Protein AF-A0A5N7IVK6-F1 (afdb_monomer_lite)

Organism: NCBI:txid238834

pLDDT: mean 86.93, std 10.98, range [56.0, 96.81]

Radius of gyration: 12.82 Å; chains: 1; bounding box: 26×19×38 Å

Structure (mmCIF, N/CA/C/O backbone):
data_AF-A0A5N7IVK6-F1
#
_entry.id   AF-A0A5N7IVK6-F1
#
loop_
_atom_site.group_PDB
_atom_site.id
_atom_site.type_symbol
_atom_site.label_atom_id
_atom_site.label_alt_id
_atom_site.label_comp_id
_atom_site.label_asym_id
_atom_site.label_entity_id
_atom_site.label_seq_id
_atom_site.pdbx_PDB_ins_code
_atom_site.Cartn_x
_atom_site.Cartn_y
_atom_site.Cartn_z
_atom_site.occupancy
_atom_site.B_iso_or_equiv
_atom_site.auth_seq_id
_atom_site.auth_comp_id
_atom_site.auth_asym_id
_atom_site.auth_atom_id
_atom_site.pdbx_PDB_model_num
ATOM 1 N N . GLU A 1 1 ? -0.573 12.630 2.234 1.00 84.75 1 GLU A N 1
ATOM 2 C CA . GLU A 1 1 ? -0.424 11.430 3.093 1.00 84.75 1 GLU A CA 1
ATOM 3 C C . GLU A 1 1 ? -1.671 11.236 3.929 1.00 84.75 1 GLU A C 1
ATOM 5 O O . GLU A 1 1 ? -2.396 12.211 4.108 1.00 84.75 1 GLU A O 1
ATOM 10 N N . ILE A 1 2 ? -1.946 10.016 4.392 1.00 92.12 2 ILE A N 1
ATOM 11 C CA . ILE A 1 2 ? -3.048 9.724 5.319 1.00 92.12 2 ILE A CA 1
ATOM 12 C C . ILE A 1 2 ? -2.595 8.727 6.387 1.00 92.12 2 ILE A C 1
ATOM 14 O O . ILE A 1 2 ? -1.701 7.923 6.127 1.00 92.12 2 ILE A O 1
ATOM 18 N N . GLU A 1 3 ? -3.240 8.775 7.549 1.00 91.62 3 GLU A N 1
ATOM 19 C CA . GLU A 1 3 ? -3.211 7.674 8.513 1.00 91.62 3 GLU A CA 1
ATOM 20 C C . GLU A 1 3 ? -4.097 6.562 7.958 1.00 91.62 3 GLU A C 1
ATOM 22 O O . GLU A 1 3 ? -5.282 6.788 7.718 1.00 91.62 3 GLU A O 1
ATOM 27 N N . ALA A 1 4 ? -3.515 5.408 7.649 1.00 91.50 4 ALA A N 1
ATOM 28 C CA . ALA A 1 4 ? -4.186 4.333 6.913 1.00 91.50 4 ALA A CA 1
ATOM 29 C C . ALA A 1 4 ? -4.114 2.977 7.611 1.00 91.50 4 ALA A C 1
ATOM 31 O O . ALA A 1 4 ? -4.864 2.074 7.233 1.00 91.50 4 ALA A O 1
ATOM 32 N N . LEU A 1 5 ? -3.226 2.812 8.591 1.00 90.75 5 LEU A N 1
ATOM 33 C CA . LEU A 1 5 ?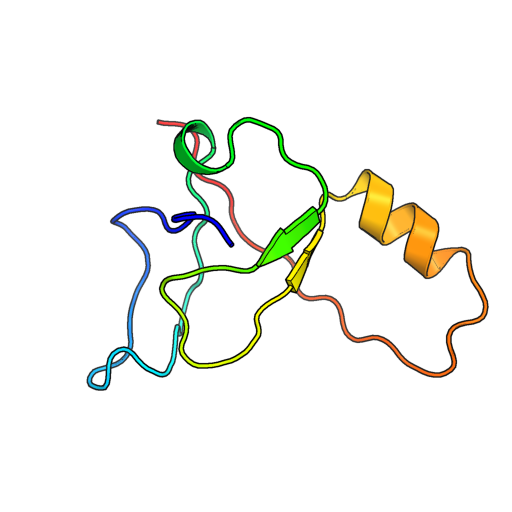 -2.966 1.514 9.199 1.00 90.75 5 LEU A CA 1
ATOM 34 C C . LEU A 1 5 ? -4.100 1.111 10.147 1.00 90.75 5 LEU A C 1
ATOM 36 O O . LEU A 1 5 ? -4.622 1.928 10.909 1.00 90.75 5 LEU A O 1
ATOM 40 N N . SER A 1 6 ? -4.496 -0.158 10.088 1.00 90.38 6 SER A N 1
ATOM 41 C CA . SER A 1 6 ? -5.308 -0.797 11.123 1.00 90.38 6 SER A CA 1
ATOM 42 C C . SER A 1 6 ? -4.479 -0.953 12.395 1.00 90.38 6 SER A C 1
ATOM 44 O O . SER A 1 6 ? -3.256 -1.101 12.338 1.00 90.38 6 SER A O 1
ATOM 46 N N . ASP A 1 7 ? -5.159 -0.976 13.533 1.00 86.31 7 ASP A N 1
ATOM 47 C CA . ASP A 1 7 ? -4.554 -1.174 14.847 1.00 86.31 7 ASP A CA 1
ATOM 48 C C . ASP A 1 7 ? -3.973 -2.599 15.005 1.00 86.31 7 ASP A C 1
ATOM 50 O O . ASP A 1 7 ? -3.157 -2.837 15.889 1.00 86.31 7 ASP A O 1
ATOM 54 N N . LYS A 1 8 ? -4.321 -3.533 14.102 1.00 84.38 8 LYS A N 1
ATOM 55 C CA . LYS A 1 8 ? -3.717 -4.877 13.997 1.00 84.38 8 LYS A CA 1
ATOM 56 C C . LYS A 1 8 ? -2.390 -4.913 13.234 1.00 84.38 8 LYS A C 1
ATOM 58 O O . LYS A 1 8 ? -1.810 -5.980 13.058 1.00 84.38 8 LYS A O 1
ATOM 63 N N . THR A 1 9 ? -1.928 -3.774 12.725 1.00 84.56 9 THR A N 1
ATOM 64 C CA . THR A 1 9 ? -0.670 -3.699 11.977 1.00 84.56 9 THR A CA 1
ATOM 65 C C . THR A 1 9 ? 0.514 -3.974 12.897 1.00 84.56 9 THR A C 1
ATOM 67 O O . THR A 1 9 ? 0.728 -3.265 13.880 1.00 84.56 9 THR A O 1
ATOM 70 N N . GLU A 1 10 ? 1.335 -4.959 12.541 1.00 77.25 10 GLU A N 1
ATOM 71 C CA . GLU A 1 10 ? 2.557 -5.263 13.280 1.00 77.25 10 GLU A CA 1
ATOM 72 C C . GLU A 1 10 ? 3.687 -4.330 12.836 1.00 77.25 10 GLU A C 1
ATOM 74 O O . GLU A 1 10 ? 4.283 -4.468 11.756 1.00 77.25 10 GLU A O 1
ATOM 79 N N . LEU A 1 11 ? 3.991 -3.364 13.698 1.00 70.44 11 LEU A N 1
ATOM 80 C CA . LEU A 1 11 ? 5.167 -2.518 13.570 1.00 70.44 11 LEU A CA 1
ATOM 81 C C . LEU A 1 11 ? 6.368 -3.246 14.183 1.00 70.44 11 LEU A C 1
ATOM 83 O O . LEU A 1 11 ? 6.299 -3.772 15.291 1.00 70.44 11 LEU A O 1
ATOM 87 N N . GLY A 1 12 ? 7.491 -3.266 13.472 1.00 66.75 12 GLY A N 1
ATOM 88 C CA . GLY A 1 12 ? 8.768 -3.690 14.035 1.00 66.75 12 GLY A CA 1
ATOM 89 C C . GLY A 1 12 ? 9.181 -2.793 15.206 1.00 66.75 12 GLY A C 1
ATOM 90 O O . GLY A 1 12 ? 8.697 -1.670 15.332 1.00 66.75 12 GLY A O 1
ATOM 91 N N . LEU A 1 13 ? 10.105 -3.282 16.037 1.00 59.91 13 LEU A N 1
ATOM 92 C CA . LEU A 1 13 ? 10.562 -2.640 17.282 1.00 59.91 13 LEU A CA 1
ATOM 93 C C . LEU A 1 13 ? 10.948 -1.156 17.108 1.00 59.91 13 LEU A C 1
ATOM 95 O O . LEU A 1 13 ? 10.643 -0.332 17.963 1.00 59.91 13 LEU A O 1
ATOM 99 N N . ASP A 1 14 ? 11.527 -0.794 15.961 1.00 63.00 14 ASP A N 1
ATOM 100 C CA . ASP A 1 14 ? 11.907 0.583 15.621 1.00 63.00 14 ASP A CA 1
ATOM 101 C C . ASP A 1 14 ? 10.770 1.458 15.060 1.00 63.00 14 ASP A C 1
ATOM 103 O O . ASP A 1 14 ? 11.021 2.585 14.636 1.00 63.00 14 ASP A O 1
ATOM 107 N N . LYS A 1 15 ? 9.540 0.939 14.925 1.00 58.81 15 LYS A N 1
ATOM 108 C CA . LYS A 1 15 ? 8.399 1.537 14.185 1.00 58.81 15 LYS A CA 1
ATOM 109 C C . LYS A 1 15 ? 8.692 1.917 12.720 1.00 58.81 15 LYS A C 1
ATOM 111 O O . LYS A 1 15 ? 7.818 2.407 12.015 1.00 58.81 15 LYS A O 1
ATOM 116 N N . ARG A 1 16 ? 9.913 1.664 12.237 1.00 57.12 16 ARG A N 1
ATOM 117 C CA . ARG A 1 16 ? 10.407 1.968 10.883 1.00 57.12 16 ARG A CA 1
ATOM 118 C C . ARG A 1 16 ? 10.126 0.856 9.878 1.00 57.12 16 ARG A C 1
ATOM 120 O O . ARG A 1 16 ? 10.053 1.116 8.680 1.00 57.12 16 ARG A O 1
ATOM 127 N N . ILE A 1 17 ? 10.008 -0.384 10.350 1.00 56.00 17 ILE A N 1
ATOM 128 C CA . ILE A 1 17 ? 9.794 -1.567 9.513 1.00 56.00 17 ILE A CA 1
ATOM 129 C C . ILE A 1 17 ? 8.392 -2.076 9.807 1.00 56.00 17 ILE A C 1
ATOM 131 O O . ILE A 1 17 ? 8.148 -2.582 10.895 1.00 56.00 17 ILE A O 1
ATOM 135 N N . ILE A 1 18 ? 7.470 -1.937 8.858 1.00 65.31 18 ILE A N 1
ATOM 136 C CA . ILE A 1 18 ? 6.151 -2.562 8.973 1.00 65.31 18 ILE A CA 1
ATOM 137 C C . ILE A 1 18 ? 6.306 -3.991 8.456 1.00 65.31 18 ILE A C 1
ATOM 139 O O . ILE A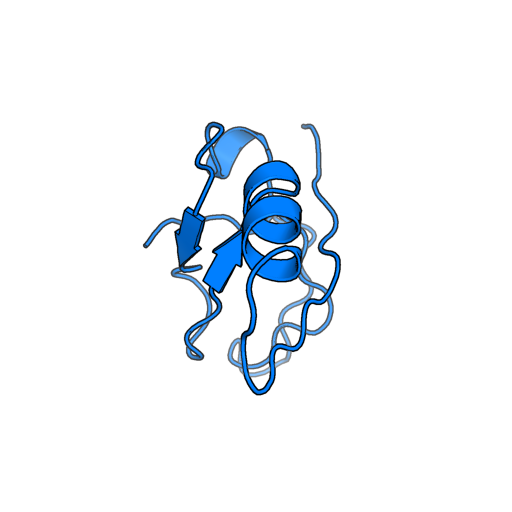 1 18 ? 6.662 -4.168 7.293 1.00 65.31 18 ILE A O 1
ATOM 143 N N . LYS A 1 19 ? 6.118 -4.993 9.324 1.00 68.81 19 LYS A N 1
ATOM 144 C CA . LYS A 1 19 ? 6.243 -6.406 8.928 1.00 68.81 19 LYS A CA 1
ATOM 145 C C . LYS A 1 19 ? 4.986 -6.889 8.210 1.00 68.81 19 LYS A C 1
ATOM 147 O O . LYS A 1 19 ? 5.102 -7.510 7.165 1.00 68.81 19 LYS A O 1
ATOM 152 N N . ASN A 1 20 ? 3.815 -6.538 8.740 1.00 82.12 20 ASN A N 1
ATOM 153 C CA . ASN A 1 20 ? 2.515 -6.881 8.171 1.00 82.12 20 ASN A CA 1
ATOM 154 C C . ASN A 1 20 ? 1.644 -5.628 8.088 1.00 82.12 20 ASN A C 1
ATOM 156 O O . ASN A 1 20 ? 1.053 -5.211 9.081 1.00 82.12 20 ASN A O 1
ATOM 160 N N . ILE A 1 21 ? 1.587 -5.005 6.907 1.00 88.75 21 ILE A N 1
ATOM 161 C CA . ILE A 1 21 ? 0.744 -3.827 6.661 1.00 88.75 21 ILE A CA 1
ATOM 162 C C . ILE A 1 21 ? -0.710 -4.285 6.518 1.00 88.75 21 ILE A C 1
ATOM 16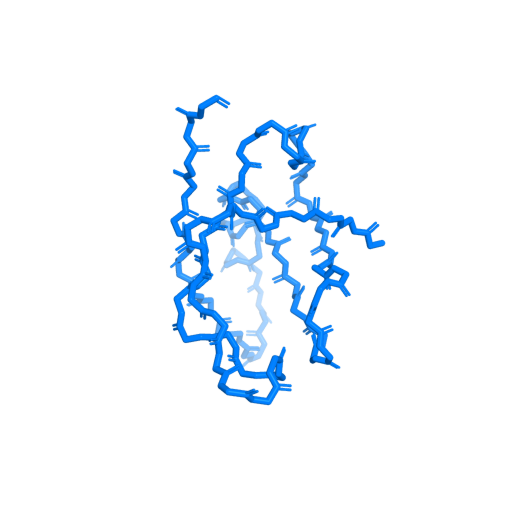4 O O . ILE A 1 21 ? -1.061 -4.954 5.543 1.00 88.75 21 ILE A O 1
ATOM 168 N N . ILE A 1 22 ? -1.568 -3.853 7.443 1.00 91.94 22 ILE A N 1
ATOM 169 C CA . ILE A 1 22 ? -3.018 -4.038 7.354 1.00 91.94 22 ILE A CA 1
ATOM 170 C C . ILE A 1 22 ? -3.654 -2.655 7.241 1.00 91.94 22 ILE A C 1
ATOM 172 O O . ILE A 1 22 ? -3.449 -1.789 8.087 1.00 91.94 22 ILE A O 1
ATOM 176 N N . LEU A 1 23 ? -4.421 -2.415 6.181 1.00 92.94 23 LEU A N 1
ATOM 177 C CA . LEU A 1 23 ? -5.085 -1.133 5.951 1.00 92.94 23 LEU A CA 1
ATOM 178 C C . LEU A 1 23 ? -6.462 -1.115 6.617 1.00 92.94 23 LEU A C 1
ATOM 180 O O . LEU A 1 23 ? -7.198 -2.092 6.541 1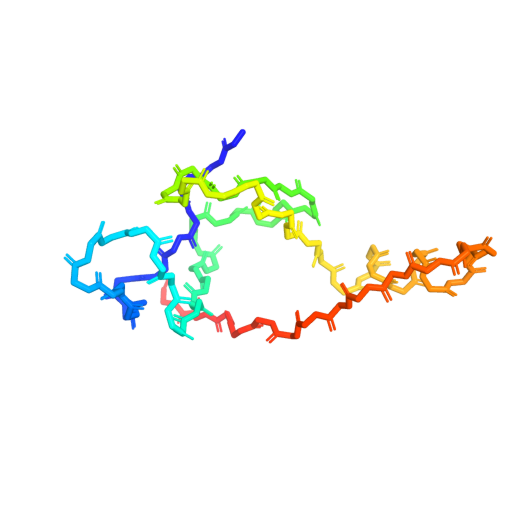.00 92.94 23 LEU A O 1
ATOM 184 N N . SER A 1 24 ? -6.860 0.013 7.201 1.00 94.12 24 SER A N 1
ATOM 185 C CA . SER A 1 24 ? -8.226 0.208 7.701 1.00 94.12 24 SER A CA 1
ATOM 186 C C . SER A 1 24 ? -9.117 0.822 6.621 1.00 94.12 24 SER A C 1
ATOM 188 O O . SER A 1 24 ? -8.878 1.953 6.183 1.00 94.12 24 SER A O 1
ATOM 190 N N . LYS A 1 25 ? -10.198 0.127 6.231 1.00 92.62 25 LYS A N 1
ATOM 191 C CA . LYS A 1 25 ? -11.170 0.623 5.236 1.00 92.62 25 LYS A CA 1
ATOM 192 C C . LYS A 1 25 ? -11.781 1.974 5.634 1.00 92.62 25 LYS A C 1
ATOM 194 O O . LYS A 1 25 ? -11.947 2.861 4.791 1.00 92.62 25 LYS A O 1
ATOM 199 N N . LYS A 1 26 ? -12.048 2.162 6.930 1.00 92.62 26 LYS A N 1
ATOM 200 C CA . LYS A 1 26 ? -12.571 3.410 7.505 1.00 92.62 26 LYS A CA 1
ATOM 201 C C . LYS A 1 26 ? -11.583 4.569 7.370 1.00 92.62 26 LYS A C 1
ATOM 203 O O . LYS A 1 26 ? -11.984 5.675 7.004 1.00 92.62 26 LYS A O 1
ATOM 208 N N . LYS A 1 27 ? -10.293 4.326 7.630 1.00 92.62 27 LYS A N 1
ATOM 209 C CA . LYS A 1 27 ? -9.248 5.362 7.570 1.00 92.62 27 LYS A CA 1
ATOM 210 C C . LYS A 1 27 ? -8.902 5.759 6.123 1.00 92.62 27 LYS A C 1
ATOM 212 O O . LYS A 1 27 ? -8.740 6.947 5.842 1.00 92.62 27 LYS A O 1
ATOM 217 N N . ILE A 1 28 ? -8.895 4.811 5.174 1.00 93.94 28 ILE A N 1
ATOM 218 C CA . ILE A 1 28 ? -8.585 5.097 3.754 1.00 93.94 28 ILE A CA 1
ATOM 219 C C . ILE A 1 28 ? -9.687 5.870 3.010 1.00 93.94 28 ILE A C 1
ATOM 221 O O . ILE A 1 28 ? -9.398 6.496 1.989 1.00 93.94 28 ILE A O 1
ATOM 225 N N . LYS A 1 29 ? -10.942 5.828 3.488 1.00 91.50 29 LYS A N 1
ATOM 226 C CA . LYS A 1 29 ? -12.099 6.570 2.934 1.00 91.50 29 LYS A CA 1
ATOM 227 C C . LYS A 1 29 ? -12.243 6.457 1.406 1.00 91.50 29 LYS A C 1
ATOM 229 O O . LYS A 1 29 ? -12.536 7.433 0.722 1.00 91.50 29 LYS A O 1
ATOM 234 N N . GLY A 1 30 ? -11.968 5.275 0.851 1.00 91.06 30 GLY A N 1
ATOM 235 C CA . GLY A 1 30 ? -12.096 5.003 -0.586 1.00 91.06 30 GLY A CA 1
ATOM 236 C C . GLY A 1 30 ? -11.059 5.677 -1.497 1.00 91.06 30 GLY A C 1
ATOM 237 O O . GLY A 1 30 ? -11.208 5.609 -2.720 1.00 91.06 30 GLY A O 1
ATOM 238 N N . LYS A 1 31 ? -10.004 6.303 -0.953 1.00 95.25 31 LYS A N 1
ATOM 239 C CA . LYS A 1 31 ? -8.930 6.897 -1.766 1.00 95.25 31 LYS A CA 1
ATOM 240 C C . LYS A 1 31 ? -8.250 5.835 -2.632 1.00 95.25 31 LYS A C 1
ATOM 242 O O . LYS A 1 31 ? -7.893 4.763 -2.152 1.00 95.25 31 LYS A O 1
ATOM 247 N N . LYS A 1 32 ? -8.043 6.155 -3.914 1.00 95.38 32 LYS A N 1
ATOM 248 C CA . LYS A 1 32 ? -7.456 5.216 -4.882 1.00 95.38 32 LYS A CA 1
ATOM 249 C C . LYS A 1 32 ? -5.930 5.172 -4.868 1.00 95.38 32 LYS A C 1
ATOM 251 O O . LYS A 1 32 ? -5.362 4.148 -5.218 1.00 95.38 32 LYS A O 1
ATOM 256 N N . ILE A 1 33 ? -5.281 6.284 -4.534 1.00 96.38 33 ILE A N 1
ATOM 257 C CA . ILE A 1 33 ? -3.821 6.422 -4.491 1.00 96.38 33 ILE A CA 1
ATOM 258 C C . ILE A 1 33 ? -3.482 7.268 -3.271 1.00 96.38 33 ILE A C 1
ATOM 260 O O . ILE A 1 33 ? -4.055 8.348 -3.097 1.00 96.38 33 ILE A O 1
ATOM 264 N N . PHE A 1 34 ? -2.584 6.792 -2.414 1.00 95.62 34 PHE A N 1
ATOM 265 C CA . PHE A 1 34 ? -2.140 7.545 -1.243 1.00 95.62 34 PHE A CA 1
ATOM 266 C C . PHE A 1 34 ? -0.785 7.058 -0.717 1.00 95.62 34 PHE A C 1
ATOM 268 O O . PHE A 1 34 ? -0.313 5.982 -1.068 1.00 95.62 34 PHE A O 1
ATOM 275 N N . ARG A 1 35 ? -0.173 7.873 0.150 1.00 93.69 35 ARG A N 1
ATOM 276 C CA . ARG A 1 35 ? 1.033 7.532 0.917 1.00 93.69 35 ARG A CA 1
ATOM 277 C C . ARG A 1 35 ? 0.684 7.357 2.396 1.00 93.69 35 ARG A C 1
ATOM 279 O O . ARG A 1 35 ? -0.077 8.178 2.922 1.00 93.69 35 ARG A O 1
ATOM 286 N N . ILE A 1 36 ? 1.224 6.309 3.022 1.00 91.00 36 ILE A N 1
ATOM 287 C CA . ILE A 1 36 ? 1.053 5.985 4.451 1.00 91.00 36 ILE A CA 1
ATOM 288 C C . ILE A 1 36 ? 1.893 6.962 5.283 1.00 91.00 36 ILE A C 1
ATOM 290 O O . ILE A 1 36 ? 3.102 7.039 5.078 1.00 91.00 36 ILE A O 1
ATOM 294 N N . LYS A 1 37 ? 1.262 7.712 6.194 1.00 89.31 37 LYS A N 1
ATOM 295 C CA . LYS A 1 37 ? 1.933 8.721 7.038 1.00 89.31 37 LYS A CA 1
ATOM 296 C C . 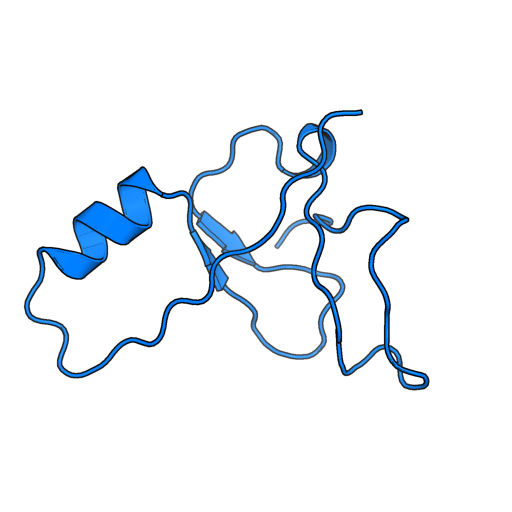LYS A 1 37 ? 2.778 8.079 8.142 1.00 89.31 37 LYS A C 1
ATOM 298 O O . LYS A 1 37 ? 3.783 8.636 8.564 1.00 89.31 37 LYS A O 1
ATOM 303 N N . GLU A 1 38 ? 2.355 6.915 8.616 1.00 86.12 38 GLU A N 1
ATOM 304 C CA . GLU A 1 38 ? 2.952 6.188 9.735 1.00 86.12 38 GLU A CA 1
ATOM 305 C C . GLU A 1 38 ? 4.282 5.503 9.373 1.00 86.12 38 GLU A C 1
ATOM 307 O O . GLU A 1 38 ? 5.008 5.066 10.262 1.00 86.12 38 GLU A O 1
ATOM 312 N N . SER A 1 39 ? 4.620 5.399 8.081 1.00 81.94 39 SER A N 1
ATOM 313 C CA . SER A 1 39 ? 5.878 4.804 7.626 1.00 81.94 39 SER A CA 1
ATOM 314 C C . SER A 1 39 ? 6.938 5.870 7.385 1.00 81.94 39 SER A C 1
ATOM 316 O O . SER A 1 39 ? 6.691 6.878 6.729 1.00 81.94 39 SER A O 1
ATOM 318 N N . THR A 1 40 ? 8.163 5.608 7.840 1.00 79.50 40 THR A N 1
ATOM 319 C CA . THR A 1 40 ? 9.321 6.447 7.507 1.00 79.50 40 THR A CA 1
ATOM 320 C C . THR A 1 40 ? 9.791 6.255 6.065 1.00 79.50 40 THR A C 1
ATOM 322 O O . THR A 1 40 ? 10.469 7.125 5.520 1.00 79.50 40 THR A O 1
ATOM 325 N N . LYS A 1 41 ? 9.440 5.129 5.428 1.00 82.31 41 LYS A N 1
ATOM 326 C CA . LYS A 1 41 ? 9.694 4.891 4.004 1.00 82.31 41 LYS A CA 1
ATOM 327 C C . LYS A 1 41 ? 8.499 5.372 3.179 1.00 82.31 41 LYS A C 1
ATOM 329 O O . LYS A 1 41 ? 7.356 5.198 3.599 1.00 82.31 41 LYS A O 1
ATOM 334 N N . PRO A 1 42 ? 8.723 5.922 1.974 1.00 82.06 42 PRO A N 1
ATOM 335 C CA . PRO A 1 42 ? 7.630 6.320 1.101 1.00 82.06 42 PRO A CA 1
ATOM 336 C C . PRO A 1 42 ? 6.899 5.080 0.562 1.00 82.06 42 PRO A C 1
ATOM 338 O O . PRO A 1 42 ? 7.286 4.507 -0.452 1.00 82.06 42 PRO A O 1
ATOM 341 N N . LEU A 1 43 ? 5.830 4.667 1.245 1.00 88.94 43 LEU A N 1
ATOM 342 C CA . LEU A 1 43 ? 4.955 3.577 0.813 1.00 88.94 43 LEU A CA 1
ATOM 343 C C . LEU A 1 43 ? 3.769 4.139 0.032 1.00 88.94 43 LEU A C 1
ATOM 345 O O . LEU A 1 43 ? 2.899 4.799 0.605 1.00 88.94 43 LEU A O 1
ATOM 349 N N . ILE A 1 44 ? 3.744 3.882 -1.277 1.00 93.69 44 ILE A N 1
ATOM 350 C CA . ILE A 1 44 ? 2.638 4.260 -2.160 1.00 93.69 44 ILE A CA 1
ATOM 351 C C . ILE A 1 44 ? 1.663 3.090 -2.229 1.00 93.69 44 ILE A C 1
ATOM 353 O O . ILE A 1 44 ? 2.010 2.006 -2.693 1.00 93.69 44 ILE A O 1
ATOM 357 N N . VAL A 1 45 ? 0.433 3.332 -1.794 1.00 95.12 45 VAL A N 1
ATOM 358 C CA . VAL A 1 45 ? -0.665 2.377 -1.890 1.00 95.12 45 VAL A CA 1
ATOM 359 C C . VAL A 1 45 ? -1.561 2.782 -3.047 1.00 95.12 45 VAL A C 1
ATOM 361 O O . VAL A 1 45 ? -1.953 3.946 -3.173 1.00 95.12 45 VAL A O 1
ATOM 364 N N . VAL A 1 46 ? -1.901 1.801 -3.877 1.00 96.81 46 VAL A N 1
ATOM 365 C CA . VAL A 1 46 ? -2.835 1.949 -4.990 1.00 96.81 46 VAL A CA 1
ATOM 366 C C . VAL A 1 46 ? -3.971 0.945 -4.852 1.00 96.81 46 VAL A C 1
ATOM 368 O O . VAL A 1 46 ? -3.774 -0.191 -4.424 1.00 96.81 46 VAL A O 1
ATOM 371 N N . ARG A 1 47 ? -5.178 1.365 -5.221 1.00 96.31 47 ARG A N 1
ATOM 372 C CA . ARG A 1 47 ? -6.337 0.481 -5.340 1.00 96.31 47 ARG A CA 1
ATOM 373 C C . ARG A 1 47 ? -6.166 -0.439 -6.552 1.00 96.31 47 ARG A C 1
ATOM 375 O O . ARG A 1 47 ? -5.459 -0.094 -7.497 1.00 96.31 47 ARG A O 1
ATOM 382 N N . LEU A 1 48 ? -6.820 -1.601 -6.529 1.00 95.62 48 LEU A N 1
ATOM 383 C CA . LEU A 1 48 ? -6.664 -2.635 -7.560 1.00 95.62 48 LEU A CA 1
ATOM 384 C C . LEU A 1 48 ? -6.944 -2.124 -8.984 1.00 95.62 48 LEU A C 1
ATOM 386 O O . LEU A 1 48 ? -6.160 -2.404 -9.880 1.00 95.62 48 LEU A O 1
ATOM 390 N N . ASP A 1 49 ? -7.958 -1.277 -9.181 1.00 96.12 49 ASP A N 1
ATOM 391 C CA . ASP A 1 49 ? -8.253 -0.673 -10.493 1.00 96.12 49 ASP A CA 1
ATOM 392 C C . ASP A 1 49 ? -7.103 0.204 -11.024 1.00 96.12 49 ASP A C 1
ATOM 394 O O . ASP A 1 49 ? -6.818 0.243 -12.224 1.00 96.12 49 ASP A O 1
ATOM 398 N N . VAL A 1 50 ? -6.409 0.908 -10.127 1.00 96.69 50 VAL A N 1
ATOM 399 C CA . VAL A 1 50 ? -5.215 1.685 -10.472 1.00 96.69 50 VAL A CA 1
ATOM 400 C C . VAL A 1 50 ? -4.042 0.756 -10.758 1.00 96.69 50 VAL A C 1
ATOM 402 O O . VAL A 1 50 ? -3.347 0.972 -11.747 1.00 96.69 50 VAL A O 1
ATOM 405 N N . ALA A 1 51 ? -3.837 -0.281 -9.942 1.00 95.94 51 ALA A N 1
ATOM 406 C CA . ALA A 1 51 ? -2.796 -1.282 -10.174 1.00 95.94 51 ALA A CA 1
ATOM 407 C C . ALA A 1 51 ? -2.946 -1.940 -11.556 1.00 95.94 51 ALA A C 1
ATOM 409 O O . ALA A 1 51 ? -1.977 -2.014 -12.306 1.00 95.94 51 ALA A O 1
ATOM 410 N N . GLU A 1 52 ? -4.163 -2.321 -11.943 1.00 94.94 52 GLU A N 1
ATOM 411 C CA . GLU A 1 52 ? -4.471 -2.852 -13.275 1.00 94.94 52 GLU A CA 1
ATOM 412 C C . GLU A 1 52 ? -4.159 -1.843 -14.387 1.00 94.94 52 GLU A C 1
ATOM 414 O O . GLU A 1 52 ? -3.558 -2.189 -15.403 1.00 94.94 52 GLU A O 1
ATOM 419 N N . SER A 1 53 ? -4.535 -0.575 -14.198 1.00 95.62 53 SER A N 1
ATOM 420 C CA . SER A 1 53 ? -4.225 0.497 -15.151 1.00 95.62 53 SER A CA 1
ATOM 421 C C . SER A 1 53 ? -2.721 0.736 -15.299 1.00 95.62 53 SER A C 1
ATOM 423 O O . SER A 1 53 ? -2.262 1.049 -16.397 1.00 95.62 53 SER A O 1
ATOM 425 N N . LEU A 1 54 ? -1.947 0.570 -14.221 1.00 93.94 54 LEU A N 1
ATOM 426 C CA . LEU A 1 54 ? -0.488 0.645 -14.258 1.00 93.94 54 LEU A CA 1
ATOM 427 C C . LEU A 1 54 ? 0.111 -0.558 -14.993 1.00 93.94 54 LEU A C 1
ATOM 429 O O . LEU A 1 54 ? 0.959 -0.368 -15.856 1.00 93.94 54 LEU A O 1
ATOM 433 N N . LEU A 1 55 ? -0.367 -1.771 -14.708 1.00 92.06 55 LEU A N 1
ATOM 434 C CA . LEU A 1 55 ? 0.109 -3.006 -15.341 1.00 92.06 55 LEU A CA 1
ATOM 435 C C . LEU A 1 55 ? -0.155 -3.051 -16.853 1.00 92.06 55 LEU A C 1
ATOM 437 O O . LEU A 1 55 ? 0.609 -3.671 -17.582 1.00 92.06 55 LEU A O 1
ATOM 441 N N . ARG A 1 56 ? -1.195 -2.364 -17.345 1.00 94.50 56 ARG A N 1
ATOM 442 C CA . ARG A 1 56 ? -1.465 -2.228 -18.790 1.00 94.50 56 ARG A CA 1
ATOM 443 C C . ARG A 1 56 ? -0.502 -1.290 -19.526 1.00 94.50 56 ARG A C 1
ATOM 445 O O . ARG A 1 56 ? -0.585 -1.180 -20.746 1.00 94.50 56 ARG A O 1
ATOM 452 N N . ARG A 1 57 ? 0.370 -0.571 -18.818 1.00 92.88 57 ARG A N 1
ATOM 453 C CA . ARG A 1 57 ? 1.321 0.380 -19.410 1.00 92.88 57 ARG A CA 1
ATOM 454 C C . ARG A 1 57 ? 2.712 -0.237 -19.500 1.00 92.88 57 ARG A C 1
ATOM 456 O O . ARG A 1 57 ? 3.089 -1.069 -18.683 1.00 92.88 57 ARG A O 1
ATOM 463 N N . SER A 1 58 ? 3.513 0.249 -20.443 1.00 89.44 58 SER A N 1
ATOM 464 C CA . SER A 1 58 ? 4.892 -0.200 -20.680 1.00 89.44 58 SER A CA 1
ATOM 465 C C . SER A 1 58 ? 5.893 0.364 -19.657 1.00 89.44 58 SER A C 1
ATOM 467 O O . SER A 1 58 ? 6.881 1.004 -20.023 1.00 89.44 58 SER A O 1
ATOM 469 N N . PHE A 1 59 ? 5.645 0.170 -18.359 1.00 89.94 59 PHE A N 1
ATOM 470 C CA . PHE A 1 59 ? 6.642 0.493 -17.337 1.00 89.94 59 PHE A CA 1
ATOM 471 C C . PHE A 1 59 ? 7.847 -0.444 -17.456 1.00 89.94 59 PHE A C 1
ATOM 473 O O . PHE A 1 59 ? 7.690 -1.651 -17.607 1.00 89.94 59 PHE A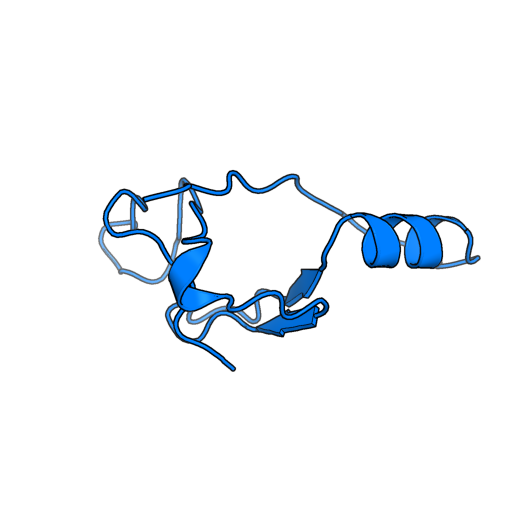 O 1
ATOM 480 N N . LYS A 1 60 ? 9.061 0.107 -17.332 1.00 89.38 60 LYS A N 1
ATOM 481 C CA . LYS A 1 60 ? 10.308 -0.678 -17.394 1.00 89.38 60 LYS A CA 1
ATOM 482 C C . LYS A 1 60 ? 10.495 -1.618 -16.194 1.00 89.38 60 LYS A C 1
ATOM 484 O O . LYS A 1 60 ? 11.205 -2.606 -16.309 1.00 89.38 60 LYS A O 1
ATOM 489 N N . GLY A 1 61 ? 9.871 -1.314 -15.055 1.00 90.94 61 GLY A N 1
ATOM 490 C CA . GLY A 1 61 ? 9.899 -2.162 -13.867 1.00 90.94 61 GLY A CA 1
ATOM 491 C C . GLY A 1 61 ? 9.025 -1.604 -12.750 1.00 90.94 61 GLY A C 1
ATOM 492 O O . GLY A 1 61 ? 9.166 -0.444 -12.369 1.00 90.94 61 GLY A O 1
ATOM 493 N N . ILE A 1 62 ? 8.119 -2.431 -12.231 1.00 92.81 62 ILE A N 1
ATOM 494 C CA . ILE A 1 62 ? 7.305 -2.148 -11.046 1.00 92.81 62 ILE A CA 1
ATOM 495 C C . ILE A 1 62 ? 7.203 -3.418 -10.202 1.00 92.81 62 ILE A C 1
ATOM 497 O O . ILE A 1 62 ? 7.073 -4.515 -10.741 1.00 92.81 62 ILE A O 1
ATOM 501 N N . LYS A 1 63 ? 7.245 -3.271 -8.877 1.00 91.25 63 LYS A N 1
ATOM 502 C CA . LYS A 1 63 ? 6.903 -4.339 -7.934 1.00 91.25 63 LYS A CA 1
ATOM 503 C C . LYS A 1 63 ? 5.638 -3.924 -7.201 1.00 91.25 63 LYS A C 1
ATOM 505 O O . LYS A 1 63 ? 5.596 -2.851 -6.604 1.00 91.25 63 LYS A O 1
ATOM 510 N N . LEU A 1 64 ? 4.623 -4.775 -7.257 1.00 93.56 64 LEU A N 1
ATOM 511 C CA . LEU A 1 64 ? 3.385 -4.611 -6.507 1.00 93.56 64 LEU A CA 1
ATOM 512 C C . LEU A 1 64 ? 3.294 -5.734 -5.481 1.00 93.56 64 LEU A C 1
ATOM 514 O O . LEU A 1 64 ? 3.608 -6.883 -5.780 1.00 93.56 64 LEU A O 1
ATOM 518 N N . GLU A 1 65 ? 2.856 -5.387 -4.279 1.00 92.69 65 GLU A N 1
ATOM 519 C CA . GLU A 1 65 ? 2.597 -6.332 -3.201 1.00 92.69 65 GLU A CA 1
ATOM 520 C C . GLU A 1 65 ? 1.164 -6.125 -2.722 1.00 92.69 65 GLU A C 1
ATOM 522 O O . GLU A 1 65 ? 0.699 -4.988 -2.585 1.00 92.69 65 GLU A O 1
ATOM 527 N N . ARG A 1 66 ? 0.429 -7.224 -2.539 1.00 93.31 66 ARG A N 1
ATOM 528 C CA . ARG A 1 66 ? -0.976 -7.156 -2.146 1.00 93.31 66 ARG A CA 1
ATOM 529 C C . ARG A 1 66 ? -1.061 -6.888 -0.651 1.00 93.31 66 ARG A C 1
ATOM 531 O O . ARG A 1 66 ? -0.489 -7.624 0.141 1.00 93.31 66 ARG A O 1
ATOM 538 N N . LEU A 1 67 ? -1.814 -5.857 -0.286 1.00 92.62 67 LEU A N 1
ATOM 539 C CA . LEU A 1 67 ? -2.050 -5.493 1.106 1.00 92.62 67 LEU A CA 1
ATOM 540 C C . LEU A 1 67 ? -3.415 -5.997 1.566 1.00 92.62 67 LEU A C 1
ATOM 542 O O . LEU A 1 67 ? -4.388 -5.968 0.805 1.00 92.62 67 LEU A O 1
ATOM 546 N N . GLN A 1 68 ? -3.485 -6.431 2.821 1.00 92.50 68 GLN A N 1
ATOM 547 C CA . GLN A 1 68 ? -4.747 -6.771 3.461 1.00 92.50 68 GLN A CA 1
ATOM 548 C C . GLN A 1 68 ? -5.504 -5.490 3.831 1.00 92.50 68 GLN A C 1
ATOM 550 O O . GLN A 1 68 ? -4.909 -4.490 4.238 1.00 92.50 68 GLN A O 1
ATOM 555 N N . VAL A 1 69 ? -6.828 -5.530 3.700 1.00 92.88 69 VAL A N 1
ATOM 556 C CA . VAL A 1 69 ? -7.727 -4.465 4.149 1.00 92.88 69 VAL A CA 1
ATOM 557 C C . VAL A 1 69 ? -8.670 -5.053 5.185 1.00 92.88 69 VAL A C 1
ATOM 559 O O . VAL A 1 69 ? -9.263 -6.104 4.961 1.00 92.88 69 VAL A O 1
ATOM 562 N N . GLU A 1 70 ? -8.801 -4.370 6.309 1.00 91.81 70 GLU A N 1
ATOM 563 C CA . GLU A 1 70 ? -9.746 -4.697 7.360 1.00 91.81 70 GLU A CA 1
ATOM 564 C C . GLU A 1 70 ? -11.007 -3.830 7.253 1.00 91.81 70 GLU A C 1
ATOM 566 O O . GLU A 1 70 ? -10.937 -2.605 7.084 1.00 91.81 70 GLU A O 1
ATOM 571 N N . GLU A 1 71 ? -12.159 -4.490 7.372 1.00 76.25 71 GLU A N 1
ATOM 572 C CA . GLU A 1 71 ? -13.490 -3.890 7.415 1.00 76.25 71 GLU A CA 1
ATOM 573 C C . GLU A 1 71 ? -14.008 -3.945 8.860 1.00 76.25 71 GLU A C 1
ATOM 575 O O . GLU A 1 71 ? -14.616 -4.930 9.266 1.00 76.25 71 GLU A O 1
ATOM 580 N N . ILE A 1 72 ? -13.718 -2.913 9.656 1.00 57.88 72 ILE A N 1
ATOM 581 C CA . ILE A 1 72 ? -14.373 -2.667 10.953 1.00 57.88 72 ILE A CA 1
ATOM 582 C C . ILE A 1 72 ? -15.002 -1.278 10.905 1.00 57.88 72 ILE A C 1
ATOM 584 O O . ILE A 1 72 ? -14.318 -0.335 10.426 1.00 57.88 72 ILE A O 1
#

Secondary structure (DSSP, 8-state):
-B--B-TT-EE-TTSS-EEE-EEEHHHHTT-SEEEBTT-SS--EEE-HHHHHHHHTS--S-----PPEEE--

Foldseek 3Di:
DWAFADPPFDQPPVLQDGPAGEGEPVRCVPDAWDFHPSHPDGDIDGDPVVVVVVVPDPDPDDDDDDHHYDYD

Sequence (72 aa):
EIEALSDKTELGLDKRIIKNIILSKKKIKGKKIFRIKESTKPLIVVRLDVAESLLRRSFKGIKLERLQVEEI